Protein AF-A0A1Y4VZD4-F1 (afdb_monomer)

Radius of gyration: 16.24 Å; Cα contacts (8 Å, |Δi|>4): 32; chains: 1; bounding box: 34×27×51 Å

Foldseek 3Di:
DDDPPPDDDDDDCVVVLVVVLVCPVVVVDHLVRQLVCCVVVVDPQVSSCVRPVDHNDPPPDDDD

InterPro domains:
  IPR010022 Protein of unknown function XkdX [PF09693] (22-56)

Nearest PDB structures (foldseek):
  2xf6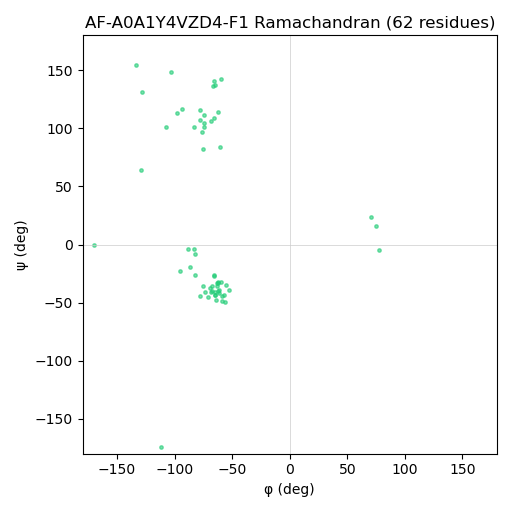-assembly1_A  TM=9.063E-01  e=2.916E+00  Bacillus phage SPP1

Solvent-accessible surface area (backbone atoms only — not comparable to full-atom values): 4269 Å² total; per-residue (Å²): 135,88,82,80,80,78,77,84,72,82,80,82,59,64,69,59,56,56,47,53,41,50,37,39,77,71,66,77,44,55,74,64,56,54,50,48,33,33,75,71,66,78,35,58,57,72,54,46,26,71,66,71,72,46,82,76,74,84,73,93,76,82,88,127

Mean predicted aligned error: 8.44 Å

Organism: NCBI:txid52242

pLDDT: mean 81.39, std 15.52, range [36.88, 94.94]

Structure (mmCIF, N/CA/C/O backbone):
data_AF-A0A1Y4VZD4-F1
#
_entry.id   AF-A0A1Y4VZD4-F1
#
loop_
_atom_site.group_PDB
_atom_site.id
_atom_site.type_symbol
_atom_site.label_atom_id
_atom_site.label_alt_id
_atom_site.label_comp_id
_atom_site.label_asym_id
_atom_site.label_entity_id
_atom_site.label_seq_id
_atom_site.pdbx_PDB_ins_code
_atom_site.Cartn_x
_atom_site.Cartn_y
_atom_site.Cartn_z
_atom_site.occupancy
_atom_site.B_iso_or_equiv
_atom_site.auth_seq_id
_atom_site.auth_comp_id
_atom_site.auth_asym_id
_atom_site.auth_atom_id
_atom_site.pdbx_PDB_model_num
ATOM 1 N N . MET A 1 1 ? -20.358 -1.743 42.669 1.00 48.09 1 MET A N 1
ATOM 2 C CA . MET A 1 1 ? -20.085 -2.118 41.262 1.00 48.09 1 MET A CA 1
ATOM 3 C C . MET A 1 1 ? -19.161 -1.075 40.649 1.00 48.09 1 MET A C 1
AT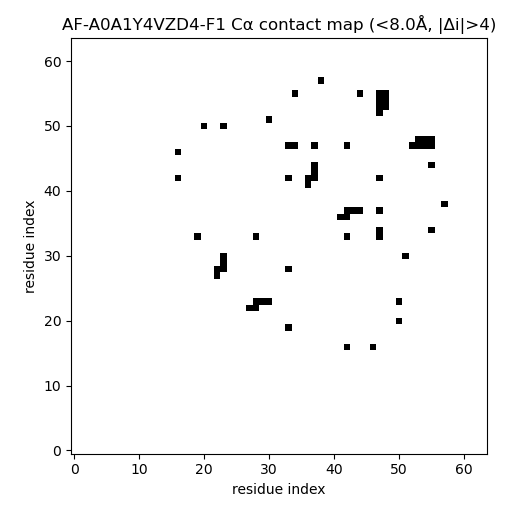OM 5 O O . MET A 1 1 ? -19.588 0.064 40.509 1.00 48.09 1 MET A O 1
ATOM 9 N N . LEU A 1 2 ? -17.911 -1.427 40.326 1.00 53.16 2 LEU A N 1
ATOM 10 C CA . LEU A 1 2 ? -17.025 -0.553 39.546 1.00 53.16 2 LEU A CA 1
ATOM 11 C C . LEU A 1 2 ? -17.432 -0.646 38.066 1.00 53.16 2 LEU A C 1
ATOM 13 O O . LEU A 1 2 ? -17.324 -1.713 37.469 1.00 53.16 2 LEU A O 1
ATOM 17 N N . LYS A 1 3 ? -17.909 0.455 37.476 1.00 56.31 3 LYS A N 1
ATOM 18 C CA . LYS A 1 3 ? -18.055 0.577 36.019 1.00 56.31 3 LYS A CA 1
ATOM 19 C C . LYS A 1 3 ? -16.699 0.984 35.450 1.00 56.31 3 LYS A C 1
ATOM 21 O O . LYS A 1 3 ? -16.311 2.144 35.552 1.00 56.31 3 LYS A O 1
ATOM 26 N N . LEU A 1 4 ? -15.963 0.025 34.900 1.00 61.97 4 LEU A N 1
ATOM 27 C CA . LEU A 1 4 ? -14.723 0.304 34.184 1.00 61.97 4 LEU A CA 1
ATOM 28 C C . LEU A 1 4 ? -15.082 0.911 32.820 1.00 61.97 4 LEU A C 1
ATOM 30 O O . LEU A 1 4 ? -15.483 0.202 31.900 1.00 61.97 4 LEU A O 1
ATOM 34 N N . ASN A 1 5 ? -14.976 2.236 32.709 1.00 65.19 5 ASN A N 1
ATOM 35 C CA . ASN A 1 5 ? -15.052 2.949 31.433 1.00 65.19 5 ASN A CA 1
ATOM 36 C C . ASN A 1 5 ? -13.736 2.743 30.674 1.00 65.19 5 ASN A C 1
ATOM 38 O O . ASN A 1 5 ? -12.832 3.575 30.727 1.00 65.19 5 ASN A O 1
ATOM 42 N N . PHE A 1 6 ? -13.612 1.608 29.990 1.00 65.75 6 PHE A N 1
ATOM 43 C CA . PHE A 1 6 ? -12.536 1.404 29.030 1.00 65.75 6 PHE A CA 1
ATOM 44 C C . PHE A 1 6 ? -12.866 2.172 27.751 1.00 65.75 6 PHE A C 1
ATOM 46 O O . PHE A 1 6 ? -13.607 1.698 26.894 1.00 65.75 6 PHE A O 1
ATOM 53 N N . THR A 1 7 ? -12.322 3.379 27.619 1.00 72.69 7 THR A N 1
ATOM 54 C CA . THR A 1 7 ? -12.346 4.093 26.341 1.00 72.69 7 THR A CA 1
ATOM 55 C C . THR A 1 7 ? -11.330 3.433 25.415 1.00 72.69 7 THR A C 1
ATOM 57 O O . THR A 1 7 ? -10.123 3.612 25.587 1.00 72.69 7 THR A O 1
ATOM 60 N N . PHE A 1 8 ? -11.810 2.654 24.446 1.00 71.12 8 PHE A N 1
ATOM 61 C CA . PHE A 1 8 ? -10.965 2.107 23.390 1.00 71.12 8 PHE A CA 1
ATOM 62 C C . PHE A 1 8 ? -10.375 3.266 22.579 1.00 71.12 8 PHE A C 1
ATOM 64 O O . PHE A 1 8 ? -11.105 4.020 21.935 1.00 71.12 8 PHE A O 1
ATOM 71 N N . LYS A 1 9 ? -9.052 3.433 22.640 1.00 75.38 9 LYS A N 1
ATOM 72 C CA . LYS A 1 9 ? -8.325 4.313 21.726 1.00 75.38 9 LYS A CA 1
ATOM 73 C C . LYS A 1 9 ? -7.844 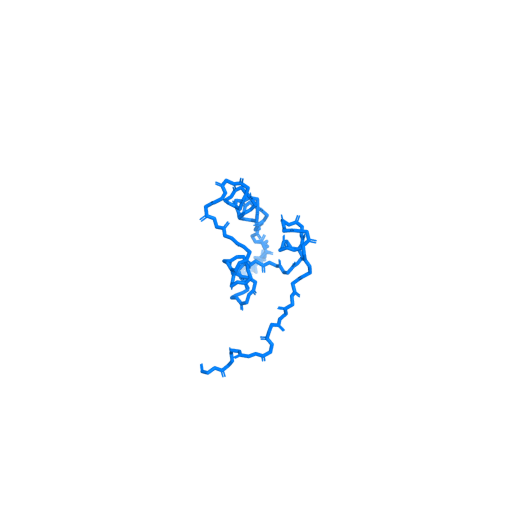3.451 20.561 1.00 75.38 9 LYS A C 1
ATOM 75 O O . LYS A 1 9 ? -7.064 2.533 20.817 1.00 75.38 9 LYS A O 1
ATOM 80 N N . PRO A 1 10 ? -8.296 3.702 19.322 1.00 71.38 10 PRO A N 1
ATOM 81 C CA . PRO A 1 10 ? -7.795 2.956 18.179 1.00 71.38 10 PRO A CA 1
ATOM 82 C C . PRO A 1 10 ? -6.281 3.149 18.056 1.00 71.38 10 PRO A C 1
ATOM 84 O O . PRO A 1 10 ? -5.751 4.230 18.332 1.00 71.38 10 PRO A O 1
ATOM 87 N N . PHE A 1 11 ? -5.586 2.084 17.665 1.00 78.81 11 PHE A N 1
ATOM 88 C CA . PHE A 1 11 ? -4.153 2.136 17.406 1.00 78.81 11 PHE A CA 1
ATOM 89 C C . PHE A 1 11 ? -3.876 3.053 16.211 1.00 78.81 11 PHE A C 1
ATOM 91 O O . PHE A 1 11 ? -4.579 3.006 15.202 1.00 78.81 11 PHE A O 1
ATOM 98 N N . ASN A 1 12 ? -2.847 3.893 16.325 1.00 82.19 12 ASN A N 1
ATOM 99 C CA . ASN A 1 12 ? -2.395 4.723 15.215 1.00 82.19 12 ASN A CA 1
ATOM 100 C C . ASN A 1 12 ? -1.565 3.864 14.249 1.00 82.19 12 ASN A C 1
ATOM 102 O O . ASN A 1 12 ? -0.435 3.505 14.574 1.00 82.19 12 ASN A O 1
ATOM 106 N N . LEU A 1 13 ? -2.131 3.552 13.081 1.00 82.44 13 LEU A N 1
ATOM 107 C CA . LEU A 1 13 ? -1.493 2.741 12.037 1.00 82.44 13 LEU A CA 1
ATOM 108 C C . LEU A 1 13 ? -0.646 3.561 11.050 1.00 82.44 13 LEU A C 1
ATOM 110 O O . LEU A 1 13 ? 0.050 2.979 10.222 1.00 82.44 13 LEU A O 1
ATOM 114 N N . ASN A 1 14 ? -0.621 4.894 11.165 1.00 85.25 14 ASN A N 1
ATOM 115 C CA . ASN A 1 14 ? 0.163 5.757 10.273 1.00 85.25 14 ASN A CA 1
ATOM 116 C C . ASN A 1 14 ? 1.651 5.363 10.174 1.00 85.25 14 ASN A C 1
ATOM 118 O O . ASN A 1 14 ? 2.188 5.407 9.067 1.00 85.25 14 ASN A O 1
ATOM 122 N N . PRO A 1 15 ? 2.337 4.939 11.261 1.00 87.19 15 PRO A N 1
ATOM 123 C CA . PRO A 1 15 ? 3.727 4.499 11.163 1.00 87.19 15 PRO A CA 1
ATOM 124 C C . PRO A 1 15 ? 3.933 3.302 10.222 1.00 87.19 15 PRO A C 1
ATOM 126 O O . PRO A 1 15 ? 4.971 3.228 9.566 1.00 87.19 15 PRO A O 1
ATOM 129 N N . CYS A 1 16 ? 2.955 2.394 10.122 1.00 83.50 16 CYS A N 1
ATOM 130 C CA . CYS A 1 16 ? 3.007 1.245 9.215 1.00 83.50 16 CYS A CA 1
ATOM 131 C C . CYS A 1 16 ? 2.930 1.702 7.753 1.00 83.50 16 CYS A C 1
ATOM 133 O O . CYS A 1 16 ? 3.701 1.236 6.918 1.00 83.50 16 CYS A O 1
ATOM 135 N N . TYR A 1 17 ? 2.080 2.685 7.453 1.00 88.44 17 TYR A N 1
ATOM 136 C CA . TYR A 1 17 ? 1.949 3.228 6.097 1.00 88.44 17 TYR A CA 1
ATOM 137 C C . TYR A 1 17 ? 3.199 4.012 5.673 1.00 88.44 17 TYR A C 1
ATOM 139 O O . TYR A 1 17 ? 3.666 3.875 4.544 1.00 88.44 17 TYR A O 1
ATOM 147 N N . THR A 1 18 ? 3.825 4.755 6.596 1.00 91.25 18 THR A N 1
ATOM 148 C CA . THR A 1 18 ? 5.135 5.389 6.349 1.00 91.25 18 THR A CA 1
ATOM 149 C C . THR A 1 18 ? 6.236 4.357 6.082 1.00 91.25 18 THR A C 1
ATOM 151 O O . THR A 1 18 ? 7.183 4.632 5.345 1.00 91.25 18 THR A O 1
ATOM 154 N N . GLN A 1 19 ? 6.157 3.171 6.688 1.00 90.75 19 GLN A N 1
ATOM 155 C CA . GLN A 1 19 ? 7.110 2.098 6.418 1.00 90.75 19 GLN A CA 1
ATOM 156 C C . GLN A 1 19 ? 6.902 1.500 5.023 1.00 90.75 19 GLN A C 1
ATOM 158 O O . GLN A 1 19 ? 7.887 1.354 4.301 1.00 90.75 19 GLN A O 1
ATOM 163 N N . ALA A 1 20 ? 5.655 1.229 4.628 1.00 89.56 20 ALA A N 1
ATOM 164 C CA . ALA A 1 20 ? 5.318 0.752 3.285 1.00 89.56 20 ALA A CA 1
ATOM 165 C C . ALA A 1 20 ? 5.814 1.725 2.200 1.00 89.56 20 ALA A C 1
ATOM 167 O O . ALA A 1 20 ? 6.473 1.322 1.246 1.00 89.56 20 ALA A O 1
ATOM 168 N N . GLU A 1 21 ? 5.622 3.030 2.408 1.00 92.81 21 GLU A N 1
ATOM 169 C CA . GLU A 1 21 ? 6.145 4.074 1.522 1.00 92.81 21 GLU A CA 1
ATOM 170 C C . GLU A 1 21 ? 7.674 4.029 1.384 1.00 92.81 21 GLU A C 1
ATOM 172 O O . GLU A 1 21 ? 8.211 4.130 0.282 1.00 92.81 21 GLU A O 1
ATOM 177 N N . LYS A 1 22 ? 8.403 3.859 2.495 1.00 93.81 22 LYS A N 1
ATOM 178 C CA . LYS A 1 22 ? 9.869 3.746 2.463 1.00 93.81 22 LYS A CA 1
ATOM 179 C C . LYS A 1 22 ? 10.324 2.494 1.725 1.00 93.81 22 LYS A C 1
ATOM 181 O O . LYS A 1 22 ? 11.253 2.581 0.932 1.00 93.81 22 LYS A O 1
ATOM 186 N N . MET A 1 23 ? 9.677 1.357 1.972 1.00 92.50 23 MET A N 1
ATOM 187 C CA . MET A 1 23 ? 9.984 0.096 1.293 1.00 92.50 23 MET A CA 1
ATOM 188 C C . MET A 1 23 ? 9.764 0.215 -0.217 1.00 92.50 23 MET A C 1
ATOM 190 O O . MET A 1 23 ? 10.620 -0.219 -0.985 1.00 92.50 23 MET A O 1
ATOM 194 N N . TYR A 1 24 ? 8.678 0.869 -0.637 1.00 92.88 24 TYR A N 1
ATOM 195 C CA . TYR A 1 24 ? 8.399 1.148 -2.044 1.00 92.88 24 TYR A CA 1
ATOM 196 C C . TYR A 1 24 ? 9.456 2.076 -2.659 1.00 92.88 24 TYR A C 1
ATOM 198 O O . TYR A 1 24 ? 10.048 1.760 -3.689 1.00 92.88 24 TYR A O 1
ATOM 206 N N . ASN A 1 25 ? 9.791 3.178 -1.981 1.00 92.50 25 ASN A N 1
ATOM 207 C CA . ASN A 1 25 ? 10.804 4.132 -2.449 1.00 92.50 25 ASN A CA 1
ATOM 208 C C . ASN A 1 25 ? 12.227 3.546 -2.492 1.00 92.50 25 ASN A C 1
ATOM 210 O O . ASN A 1 25 ? 13.057 3.997 -3.278 1.00 92.50 25 ASN A O 1
ATOM 214 N N . TRP A 1 26 ? 12.528 2.551 -1.654 1.00 94.94 26 TRP A N 1
ATOM 215 C CA . TRP A 1 26 ? 13.784 1.796 -1.695 1.00 94.94 26 TRP A CA 1
ATOM 216 C C . TRP A 1 26 ? 13.776 0.654 -2.718 1.00 94.94 26 TRP A C 1
ATOM 218 O O . TRP A 1 26 ? 14.804 0.000 -2.894 1.00 94.94 26 TRP A O 1
ATOM 228 N N . GLY A 1 27 ? 12.646 0.413 -3.391 1.00 92.31 27 GLY A N 1
ATOM 229 C CA . GLY A 1 27 ? 12.483 -0.657 -4.372 1.00 92.31 27 GLY A CA 1
ATOM 230 C C . GLY A 1 27 ? 12.467 -2.057 -3.758 1.00 92.31 27 GLY A C 1
ATOM 231 O O . GLY A 1 27 ? 12.822 -3.019 -4.432 1.00 92.31 27 GLY A O 1
ATOM 232 N N . TRP A 1 28 ? 12.123 -2.179 -2.473 1.00 92.44 28 TRP A N 1
ATOM 233 C CA . TRP A 1 28 ? 12.009 -3.473 -1.787 1.00 92.44 28 TRP A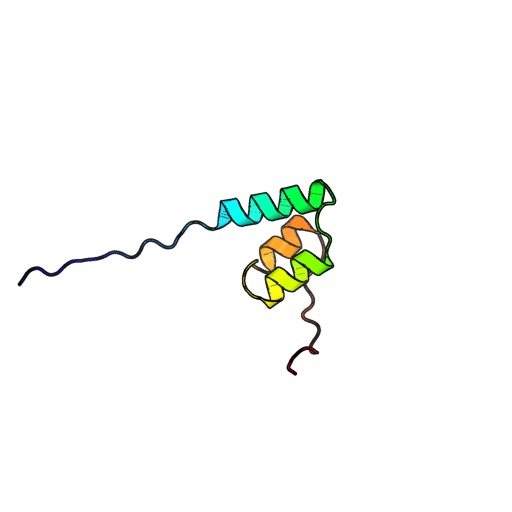 CA 1
ATOM 234 C C . TRP A 1 28 ? 10.671 -4.157 -2.042 1.00 92.44 28 TRP A C 1
ATOM 236 O O . TRP A 1 28 ? 10.595 -5.378 -1.947 1.00 92.44 28 TRP A O 1
ATOM 246 N N . ILE A 1 29 ? 9.642 -3.363 -2.330 1.00 92.38 29 ILE A N 1
ATOM 247 C CA . ILE A 1 29 ? 8.301 -3.811 -2.696 1.00 92.38 29 ILE A CA 1
ATOM 248 C C . ILE A 1 29 ? 7.839 -3.026 -3.918 1.00 92.38 29 ILE A C 1
ATOM 250 O O . ILE A 1 29 ? 8.292 -1.898 -4.143 1.00 92.38 29 ILE A O 1
ATOM 254 N N . ASP A 1 30 ? 6.932 -3.606 -4.691 1.00 92.25 30 ASP A N 1
ATOM 255 C CA . ASP A 1 30 ? 6.378 -2.976 -5.884 1.00 92.25 30 ASP A CA 1
ATOM 256 C C . ASP A 1 30 ? 4.888 -2.609 -5.729 1.00 92.25 30 ASP A C 1
ATOM 258 O O . ASP A 1 30 ? 4.285 -2.694 -4.656 1.00 92.25 30 ASP A O 1
ATOM 262 N N . LYS A 1 31 ? 4.279 -2.129 -6.821 1.00 91.62 31 LYS A N 1
ATOM 263 C CA . LYS A 1 31 ? 2.857 -1.757 -6.840 1.00 91.62 31 LYS A CA 1
ATOM 264 C C . LYS A 1 31 ? 1.930 -2.960 -6.654 1.00 91.62 31 LYS A C 1
ATOM 266 O O . LYS A 1 31 ? 0.799 -2.769 -6.215 1.00 91.62 31 LYS A O 1
ATOM 271 N N . HIS A 1 32 ? 2.360 -4.167 -7.014 1.00 90.81 32 HIS A N 1
ATOM 272 C CA . HIS A 1 32 ? 1.571 -5.377 -6.826 1.00 90.81 32 HIS A CA 1
ATOM 273 C C . HIS A 1 32 ? 1.537 -5.780 -5.349 1.00 90.81 32 HIS A C 1
ATOM 275 O O . HIS A 1 32 ? 0.460 -6.090 -4.841 1.00 90.81 32 HIS A O 1
ATOM 281 N N . ASP A 1 33 ? 2.664 -5.677 -4.641 1.00 90.75 33 ASP A N 1
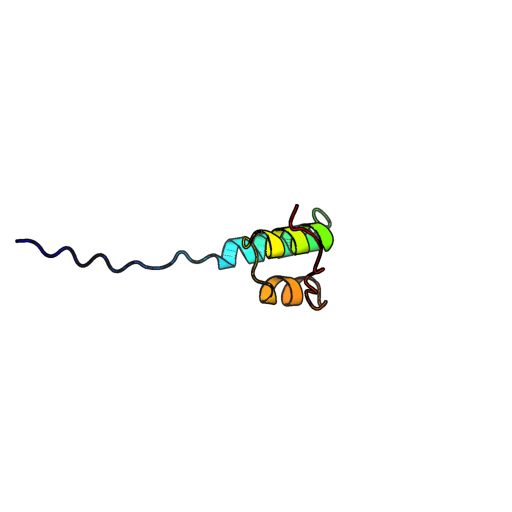ATOM 282 C CA . ASP A 1 33 ? 2.726 -5.915 -3.194 1.00 90.75 3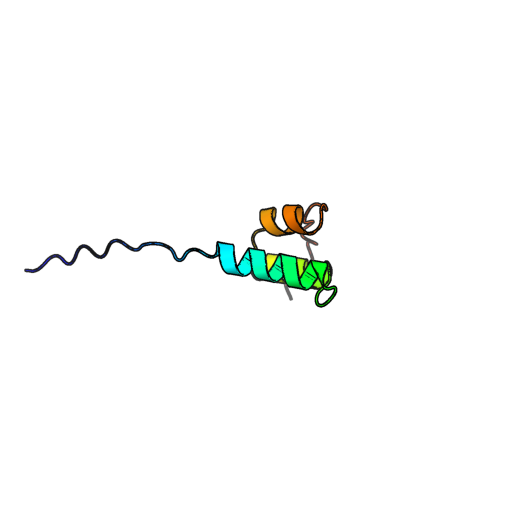3 ASP A CA 1
ATOM 283 C C . ASP A 1 33 ? 1.791 -4.968 -2.428 1.00 90.75 33 ASP A C 1
ATOM 285 O O . ASP A 1 33 ? 0.946 -5.411 -1.651 1.00 90.75 33 ASP A O 1
ATOM 289 N N . LEU A 1 34 ? 1.852 -3.666 -2.731 1.00 91.31 34 LEU A N 1
ATOM 290 C CA . LEU A 1 34 ? 0.962 -2.675 -2.118 1.00 91.31 34 LEU A CA 1
ATOM 291 C C . LEU A 1 34 ? -0.516 -2.931 -2.462 1.00 91.31 34 LEU A C 1
ATOM 293 O O . LEU A 1 34 ? -1.391 -2.718 -1.627 1.00 91.31 34 LEU A O 1
ATOM 297 N N . ALA A 1 35 ? -0.820 -3.397 -3.677 1.00 91.19 35 ALA A N 1
ATOM 298 C CA . ALA A 1 35 ? -2.185 -3.741 -4.075 1.00 91.19 35 ALA A CA 1
ATOM 299 C C . ALA A 1 35 ? -2.717 -4.973 -3.320 1.00 91.19 35 ALA A C 1
ATOM 301 O O . ALA A 1 35 ? -3.904 -5.017 -2.981 1.00 91.19 35 ALA A O 1
ATOM 302 N N . ASN A 1 36 ? -1.847 -5.946 -3.030 1.00 90.88 36 ASN A N 1
ATOM 303 C CA . ASN A 1 36 ? -2.168 -7.103 -2.197 1.00 90.88 36 ASN A CA 1
ATOM 304 C C . ASN A 1 36 ? -2.417 -6.688 -0.742 1.00 90.88 36 ASN A C 1
ATOM 306 O O . ASN A 1 36 ? -3.375 -7.170 -0.141 1.00 90.88 36 ASN A O 1
ATOM 310 N N . ASP A 1 37 ? -1.636 -5.750 -0.201 1.00 90.44 37 ASP A N 1
ATOM 311 C CA . ASP A 1 37 ? -1.874 -5.195 1.136 1.00 90.44 37 ASP A CA 1
ATOM 312 C C . ASP A 1 37 ? -3.235 -4.483 1.226 1.00 90.44 37 ASP A C 1
ATOM 314 O O . ASP A 1 37 ? -3.974 -4.634 2.205 1.00 90.44 37 ASP A O 1
ATOM 318 N N . VAL A 1 38 ? -3.629 -3.756 0.174 1.00 91.38 38 VAL A N 1
ATOM 319 C CA . VAL A 1 38 ? -4.978 -3.175 0.107 1.00 91.38 38 VAL A CA 1
ATOM 320 C C . VAL A 1 38 ? -6.049 -4.262 0.038 1.00 91.38 38 VAL A C 1
ATOM 322 O O . VAL A 1 38 ? -7.035 -4.192 0.772 1.00 91.38 38 VAL A O 1
ATOM 325 N N . ALA A 1 39 ? -5.846 -5.300 -0.777 1.00 90.00 39 ALA A N 1
ATOM 326 C CA . ALA A 1 39 ? -6.786 -6.416 -0.893 1.00 90.00 39 ALA A CA 1
ATOM 327 C C . ALA A 1 39 ? -6.949 -7.199 0.425 1.00 90.00 39 ALA A C 1
ATOM 329 O O . ALA A 1 39 ? -8.037 -7.688 0.727 1.00 90.00 39 ALA A O 1
ATOM 330 N N . GLN A 1 40 ? -5.887 -7.295 1.229 1.00 88.31 40 GLN A N 1
ATOM 331 C CA . GLN A 1 40 ? -5.894 -7.934 2.549 1.00 88.31 40 GLN A CA 1
ATOM 332 C C . GLN A 1 40 ? -6.418 -7.019 3.667 1.00 88.31 40 GLN A C 1
ATOM 334 O O . GLN A 1 40 ? -6.624 -7.477 4.792 1.00 88.31 40 GLN A O 1
ATOM 339 N N . GLY A 1 41 ? -6.645 -5.734 3.380 1.00 86.44 41 GLY A N 1
ATOM 340 C CA . GLY A 1 41 ? -7.093 -4.743 4.357 1.00 86.44 41 GLY A CA 1
ATOM 341 C C . GLY A 1 41 ? -6.002 -4.287 5.331 1.00 86.44 41 GLY A C 1
ATOM 342 O O . GLY A 1 41 ? -6.320 -3.704 6.368 1.00 86.44 41 GLY A O 1
ATOM 343 N N . THR A 1 42 ? -4.728 -4.547 5.024 1.00 88.06 42 THR A N 1
ATOM 344 C CA . THR A 1 42 ? -3.568 -4.103 5.817 1.00 88.06 42 THR A CA 1
ATOM 345 C C . THR A 1 42 ? -3.099 -2.703 5.417 1.00 88.06 42 THR A C 1
ATOM 347 O O . THR A 1 42 ? -2.460 -2.023 6.223 1.00 88.06 42 THR A O 1
ATOM 350 N N . LEU A 1 43 ? -3.474 -2.239 4.219 1.00 90.25 43 LEU A N 1
ATOM 351 C CA . LEU A 1 43 ? -3.216 -0.891 3.715 1.00 90.25 43 LEU A CA 1
ATOM 352 C C . LEU A 1 43 ? -4.518 -0.242 3.201 1.00 90.25 43 LEU A C 1
ATOM 354 O O . LEU A 1 43 ? -5.249 -0.847 2.423 1.00 90.25 43 LEU A O 1
ATOM 358 N N . PRO A 1 44 ? -4.847 1.000 3.587 1.00 91.06 44 PRO A N 1
ATOM 359 C CA . PRO A 1 44 ? -5.959 1.724 2.985 1.00 91.06 44 PRO A CA 1
ATOM 360 C C . PRO A 1 44 ? -5.689 2.037 1.508 1.00 91.06 44 PRO A C 1
ATOM 362 O O . PRO A 1 44 ? -4.592 2.471 1.159 1.00 91.06 44 PRO A O 1
ATOM 365 N N . ALA A 1 45 ? -6.710 1.938 0.652 1.00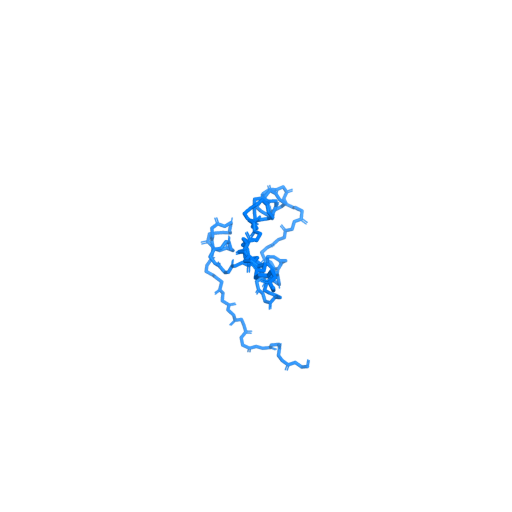 91.69 45 ALA A N 1
ATOM 366 C CA . ALA A 1 45 ? -6.596 2.323 -0.760 1.00 91.69 45 ALA A CA 1
ATOM 367 C C . ALA A 1 45 ? -6.103 3.774 -0.939 1.00 91.69 45 ALA A C 1
ATOM 369 O O . ALA A 1 45 ? -5.309 4.053 -1.827 1.00 91.69 45 ALA A O 1
ATOM 370 N N . SER A 1 46 ? -6.481 4.693 -0.042 1.00 91.12 46 SER A N 1
ATOM 371 C CA . SER A 1 46 ? -5.986 6.077 -0.063 1.00 91.12 46 SER A CA 1
ATOM 372 C C . SER A 1 46 ? -4.471 6.186 0.143 1.00 91.12 46 SER A C 1
ATOM 374 O O . SER A 1 46 ? -3.838 7.082 -0.409 1.00 91.12 46 SER A O 1
ATOM 376 N N . GLU A 1 47 ? -3.876 5.290 0.937 1.00 92.19 47 GLU A N 1
ATOM 377 C CA . GLU A 1 47 ? -2.423 5.254 1.133 1.00 92.19 47 GLU A CA 1
ATOM 378 C C . GLU A 1 47 ? -1.716 4.654 -0.082 1.00 92.19 47 GLU A C 1
ATOM 380 O O . GLU A 1 47 ? -0.660 5.150 -0.464 1.00 92.19 47 GLU A O 1
ATOM 385 N N . TYR A 1 48 ? -2.317 3.663 -0.747 1.00 92.81 48 TYR A N 1
ATOM 386 C CA . TYR A 1 48 ? -1.822 3.161 -2.032 1.00 92.81 48 TYR A CA 1
ATOM 387 C C . TYR A 1 48 ? -1.718 4.281 -3.072 1.00 92.81 48 TYR A C 1
ATOM 389 O O . TYR A 1 48 ? -0.661 4.459 -3.682 1.00 92.81 48 TYR A O 1
ATOM 397 N N . GLU A 1 49 ? -2.782 5.073 -3.232 1.00 93.62 49 GLU A N 1
ATOM 398 C CA . GLU A 1 49 ? -2.804 6.198 -4.174 1.00 93.62 49 GLU A CA 1
ATOM 399 C C . GLU A 1 49 ? -1.757 7.255 -3.813 1.00 93.62 49 GLU A C 1
ATOM 401 O O . GLU A 1 49 ? -1.063 7.778 -4.684 1.00 93.62 49 GLU A O 1
ATOM 406 N N . ARG A 1 50 ? -1.584 7.531 -2.515 1.00 93.56 50 ARG A N 1
ATOM 407 C CA . ARG A 1 50 ? -0.578 8.477 -2.021 1.00 93.56 50 ARG A CA 1
ATOM 408 C C . ARG A 1 50 ? 0.856 8.013 -2.300 1.00 93.56 50 ARG A C 1
ATOM 410 O O . ARG A 1 50 ? 1.694 8.845 -2.635 1.00 93.56 50 ARG A O 1
ATOM 417 N N . ILE A 1 51 ? 1.142 6.721 -2.127 1.00 92.50 51 ILE A N 1
ATOM 418 C CA . ILE A 1 51 ? 2.492 6.148 -2.268 1.00 92.50 51 ILE A CA 1
ATOM 419 C C . ILE A 1 51 ? 2.862 5.965 -3.743 1.00 92.50 51 ILE A C 1
ATOM 421 O O . ILE A 1 51 ? 3.981 6.274 -4.149 1.00 92.50 51 ILE A O 1
ATOM 425 N N . THR A 1 52 ? 1.934 5.448 -4.548 1.00 90.69 52 THR A N 1
ATOM 426 C CA . THR A 1 52 ? 2.217 5.036 -5.931 1.00 90.69 52 THR A CA 1
ATOM 427 C C . THR A 1 52 ? 1.893 6.112 -6.966 1.00 90.69 52 THR A C 1
ATOM 429 O O . THR A 1 52 ? 2.459 6.076 -8.059 1.00 90.69 52 THR A O 1
ATOM 432 N N . GLY A 1 53 ? 1.001 7.053 -6.633 1.00 90.88 53 GLY A N 1
ATOM 433 C CA . GLY A 1 53 ? 0.424 8.027 -7.562 1.00 90.88 53 GLY A CA 1
ATOM 434 C C . GLY A 1 53 ? -0.683 7.466 -8.462 1.00 90.88 53 GLY A C 1
ATOM 435 O O . GLY A 1 53 ? -1.311 8.235 -9.189 1.00 90.88 53 GLY A O 1
ATOM 436 N N . ASP A 1 54 ? -0.944 6.159 -8.400 1.00 89.38 54 ASP A N 1
ATOM 437 C CA . ASP A 1 54 ? -1.932 5.480 -9.232 1.00 89.38 54 ASP A CA 1
ATOM 438 C C . ASP A 1 54 ? -3.201 5.189 -8.441 1.00 89.38 54 ASP A C 1
ATOM 440 O O . ASP A 1 54 ? -3.156 4.913 -7.243 1.00 89.38 54 ASP A O 1
ATOM 444 N N . LYS A 1 55 ? -4.344 5.196 -9.129 1.00 86.94 55 LYS A N 1
ATOM 445 C CA . LYS A 1 55 ? -5.603 4.758 -8.526 1.00 86.94 55 LYS A CA 1
ATOM 446 C C . LYS A 1 55 ? -5.556 3.267 -8.232 1.00 86.94 55 LYS A C 1
ATOM 448 O O . LYS A 1 55 ? -5.139 2.480 -9.081 1.00 86.94 55 LYS A O 1
ATOM 453 N N . TYR A 1 56 ? -6.030 2.881 -7.051 1.00 83.62 56 TYR A N 1
ATOM 454 C CA . TYR A 1 56 ? -6.213 1.469 -6.744 1.00 83.62 56 TYR A CA 1
ATOM 455 C C . TYR A 1 56 ? -7.447 0.942 -7.483 1.00 83.62 56 TYR A C 1
ATOM 457 O O . TYR A 1 56 ? -8.580 1.306 -7.163 1.00 83.62 56 TYR A O 1
ATOM 465 N N . GLU A 1 57 ? -7.231 0.079 -8.471 1.00 81.19 57 GLU A N 1
ATOM 466 C CA . GLU A 1 57 ? -8.305 -0.629 -9.162 1.00 81.19 57 GLU A CA 1
ATOM 467 C C . GLU A 1 57 ? -8.449 -2.028 -8.558 1.00 81.19 57 GLU A C 1
ATOM 469 O O . GLU A 1 57 ? -7.560 -2.876 -8.672 1.00 81.19 57 GLU A O 1
ATOM 474 N N . VAL A 1 58 ? -9.581 -2.278 -7.894 1.00 67.25 58 VAL A N 1
ATOM 475 C CA . VAL A 1 58 ? -9.941 -3.628 -7.455 1.00 67.25 58 VAL A CA 1
ATOM 476 C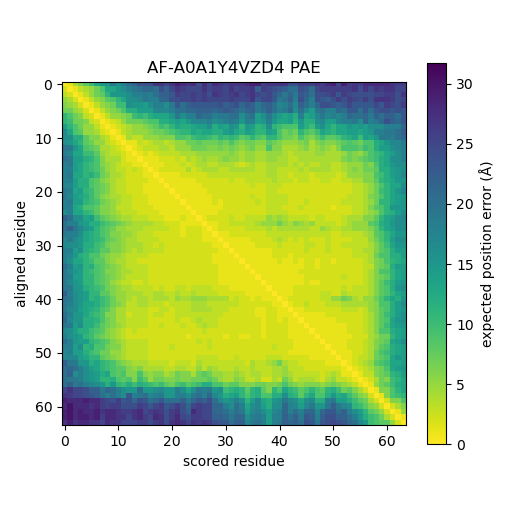 C . VAL A 1 58 ? -10.166 -4.455 -8.714 1.00 67.25 58 VAL A C 1
ATOM 478 O O . VAL A 1 58 ? -11.161 -4.271 -9.413 1.00 67.25 58 VAL A O 1
ATOM 481 N N . SER A 1 59 ? -9.255 -5.376 -9.015 1.00 58.22 59 SER A N 1
ATOM 482 C CA . SER A 1 59 ? -9.548 -6.403 -10.008 1.00 58.22 59 SER A CA 1
ATOM 483 C C . SER A 1 59 ? -10.627 -7.319 -9.425 1.00 58.22 59 SER A C 1
ATOM 485 O O . SER A 1 59 ? -10.388 -8.087 -8.492 1.00 58.22 59 SER A O 1
ATOM 487 N N . GLU A 1 60 ? -11.853 -7.196 -9.936 1.00 48.28 60 GLU A N 1
ATOM 488 C CA . GLU A 1 60 ? -12.959 -8.116 -9.664 1.00 48.28 60 GLU A CA 1
ATOM 489 C C . GLU A 1 60 ? -12.559 -9.526 -10.139 1.00 48.28 60 GLU A C 1
ATOM 491 O O . GLU A 1 60 ? -12.812 -9.905 -11.280 1.00 48.28 60 GLU A O 1
ATOM 496 N N . GLY A 1 61 ? -11.841 -10.297 -9.315 1.00 48.78 61 GLY A N 1
ATOM 497 C CA . GLY A 1 61 ? -11.270 -11.547 -9.825 1.00 48.78 61 GLY A CA 1
ATOM 498 C C . GLY A 1 61 ? -10.647 -12.539 -8.852 1.00 48.78 61 GLY A C 1
ATOM 499 O O . GLY A 1 61 ? -10.237 -13.602 -9.312 1.00 48.78 61 GLY A O 1
ATOM 500 N N . THR A 1 62 ? -10.598 -12.283 -7.542 1.00 43.16 62 THR A N 1
ATOM 501 C CA . THR A 1 62 ? -10.023 -13.269 -6.604 1.00 43.16 62 THR A CA 1
ATOM 502 C C . THR A 1 62 ? -10.956 -13.555 -5.435 1.00 43.16 62 THR A C 1
ATOM 504 O O . THR A 1 62 ? -10.658 -13.291 -4.277 1.00 43.16 62 THR A O 1
ATOM 507 N N . THR A 1 63 ? -12.114 -14.130 -5.755 1.00 44.16 63 THR A N 1
ATOM 508 C CA . THR A 1 63 ? -12.796 -15.060 -4.850 1.00 44.16 63 THR A CA 1
ATOM 509 C C . THR A 1 63 ? -12.631 -16.447 -5.463 1.00 44.16 63 THR A C 1
ATOM 511 O O . THR A 1 63 ? -13.286 -16.778 -6.452 1.00 44.16 63 THR A O 1
ATOM 514 N N . LYS A 1 64 ? -11.699 -17.233 -4.929 1.00 36.88 64 LYS A N 1
ATO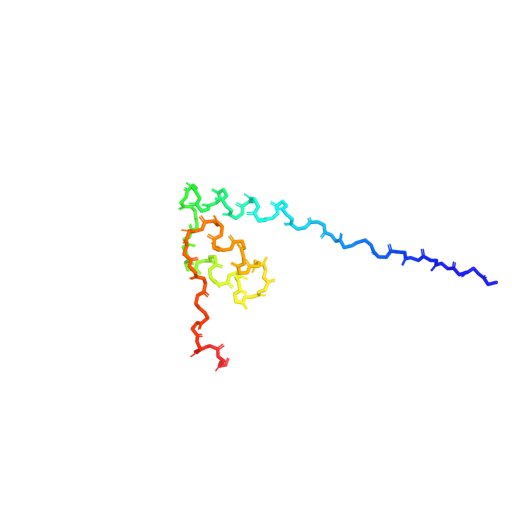M 515 C CA . LYS A 1 64 ? -11.658 -18.686 -5.098 1.00 36.88 64 LYS A CA 1
ATOM 516 C C . LYS A 1 64 ? -11.455 -19.316 -3.736 1.00 36.88 64 LYS A C 1
ATOM 518 O O . LYS A 1 64 ? -10.617 -18.776 -2.983 1.00 36.88 64 LYS A O 1
#

Secondary structure (DSSP, 8-state):
--------PPP--HHHHHHHHHHHHTTSS-HHHHHHHHHHTSS-HHHHHHHHSS-----TT---

Sequence (64 aa):
MLKLNFTFKPFNLNPCYTQAEKMYNWGWIDKHDLANDVAQGTLPASEYERITGDKYEVSEGTTK